Protein AF-A0A0E3GQH2-F1 (afdb_monomer_lite)

pLDDT: mean 70.23, std 20.13, range [29.5, 94.62]

Structure (mmCIF, N/CA/C/O backbone):
data_AF-A0A0E3GQH2-F1
#
_entry.id   AF-A0A0E3GQH2-F1
#
loop_
_atom_site.group_PDB
_atom_site.id
_atom_site.type_symbol
_atom_site.label_atom_id
_atom_site.label_alt_id
_atom_site.label_comp_id
_atom_site.label_asym_id
_atom_site.label_entity_id
_atom_site.label_seq_id
_atom_site.pdbx_PDB_ins_code
_atom_site.Cartn_x
_atom_site.Cartn_y
_atom_site.Cartn_z
_atom_site.occupancy
_atom_site.B_iso_or_equiv
_atom_site.auth_seq_id
_atom_site.auth_comp_id
_atom_site.auth_asym_id
_atom_site.auth_atom_id
_atom_site.pdbx_PDB_model_num
ATOM 1 N N . MET A 1 1 ? -4.627 15.612 10.978 1.00 51.28 1 MET A N 1
ATOM 2 C CA . MET A 1 1 ? -5.018 15.057 12.290 1.00 51.28 1 MET A CA 1
ATOM 3 C C . MET A 1 1 ? -4.778 13.563 12.212 1.00 51.28 1 MET A C 1
ATOM 5 O O . MET A 1 1 ? -5.453 12.903 11.433 1.00 51.28 1 MET A O 1
ATOM 9 N N . ASP A 1 2 ? -3.727 13.109 12.887 1.00 74.19 2 ASP A N 1
ATOM 10 C CA . ASP A 1 2 ? -3.113 11.789 12.723 1.00 74.19 2 ASP A CA 1
ATOM 11 C C . ASP A 1 2 ? -4.070 10.639 13.075 1.00 74.19 2 ASP A C 1
ATOM 13 O O . ASP A 1 2 ? -4.885 10.771 13.992 1.00 74.19 2 ASP A O 1
ATOM 17 N N . VAL A 1 3 ? -3.994 9.523 12.348 1.00 74.62 3 VAL A N 1
ATOM 18 C CA . VAL A 1 3 ? -4.817 8.325 12.610 1.00 74.62 3 VAL A CA 1
ATOM 19 C C . VAL A 1 3 ? -4.543 7.798 14.019 1.00 74.62 3 VAL A C 1
ATOM 21 O O . VAL A 1 3 ? -5.463 7.383 14.722 1.00 74.62 3 VAL A O 1
ATOM 24 N N . GLU A 1 4 ? -3.300 7.937 14.469 1.00 74.00 4 GLU A N 1
ATOM 25 C CA . GLU A 1 4 ? -2.842 7.588 15.810 1.00 74.00 4 GLU A CA 1
ATOM 26 C C . GLU A 1 4 ? -3.546 8.415 16.901 1.00 74.00 4 GLU A C 1
ATOM 28 O O . GLU A 1 4 ? -4.009 7.873 17.904 1.00 74.00 4 GLU A O 1
ATOM 33 N N . ASN A 1 5 ? -3.778 9.710 16.655 1.00 80.25 5 ASN A N 1
ATOM 34 C CA . ASN A 1 5 ? -4.531 10.569 17.574 1.00 80.25 5 ASN A CA 1
ATOM 35 C C . ASN A 1 5 ? -6.013 10.173 17.664 1.00 80.25 5 ASN A C 1
ATOM 37 O O . ASN A 1 5 ? -6.612 10.291 18.731 1.00 80.25 5 ASN A O 1
ATOM 41 N N . LYS A 1 6 ? -6.614 9.684 16.570 1.00 79.56 6 LYS A N 1
ATOM 42 C CA . LYS A 1 6 ? -7.999 9.176 16.581 1.00 79.56 6 LYS A CA 1
ATOM 43 C C . LYS A 1 6 ? -8.117 7.837 17.309 1.00 79.56 6 LYS A C 1
ATOM 45 O O . LYS A 1 6 ? -9.099 7.626 18.013 1.00 79.56 6 LYS A O 1
ATOM 50 N N . ILE A 1 7 ? -7.133 6.950 17.155 1.00 80.62 7 ILE A N 1
ATOM 51 C CA . ILE A 1 7 ? -7.074 5.676 17.885 1.00 80.62 7 ILE A CA 1
ATOM 52 C C . ILE A 1 7 ? -6.938 5.941 19.388 1.00 80.62 7 ILE A C 1
ATOM 54 O O . ILE A 1 7 ? -7.721 5.395 20.163 1.00 80.62 7 ILE A O 1
ATOM 58 N N . ASN A 1 8 ? -6.029 6.834 19.788 1.00 85.25 8 ASN A N 1
ATOM 59 C CA . ASN A 1 8 ? -5.848 7.210 21.192 1.00 85.25 8 ASN A CA 1
ATOM 60 C C . ASN A 1 8 ? -7.107 7.860 21.787 1.00 85.25 8 ASN A C 1
ATOM 62 O O . ASN A 1 8 ? -7.511 7.516 22.895 1.00 85.25 8 ASN A O 1
ATOM 66 N N . ASP A 1 9 ? -7.779 8.752 21.052 1.00 89.12 9 ASP A N 1
ATOM 67 C CA . ASP A 1 9 ? -9.035 9.365 21.508 1.00 89.12 9 ASP A CA 1
ATOM 68 C C . ASP A 1 9 ? -10.153 8.323 21.706 1.00 89.12 9 ASP A C 1
ATOM 70 O O . ASP A 1 9 ? -10.870 8.348 22.708 1.00 89.12 9 ASP A O 1
ATOM 74 N N . LEU A 1 10 ? -10.277 7.356 20.790 1.00 82.25 10 LEU A N 1
ATOM 75 C CA . LEU A 1 10 ? -11.242 6.259 20.915 1.00 82.25 10 LEU A CA 1
ATOM 76 C C . LEU A 1 10 ? -10.921 5.329 22.091 1.00 82.25 10 LEU A C 1
ATOM 78 O O . LEU A 1 10 ? -11.836 4.918 22.804 1.00 82.25 10 LEU A O 1
ATOM 82 N N . GLN A 1 11 ? -9.646 5.020 22.325 1.00 87.12 11 GLN A N 1
ATOM 83 C CA . GLN A 1 11 ? -9.214 4.218 23.473 1.00 87.12 11 GLN A CA 1
ATOM 84 C C . GLN A 1 11 ? -9.524 4.920 24.797 1.00 87.12 11 GLN A C 1
ATOM 86 O O . GLN A 1 11 ? -10.104 4.303 25.691 1.00 87.12 11 GLN A O 1
ATOM 91 N N . ASN A 1 12 ? -9.236 6.218 24.889 1.00 89.00 12 ASN A N 1
ATOM 92 C CA . ASN A 1 12 ? -9.546 7.021 26.070 1.00 89.00 12 ASN A CA 1
ATOM 93 C C . ASN A 1 12 ? -11.056 7.077 26.340 1.00 89.00 12 ASN A C 1
ATOM 95 O O . ASN A 1 12 ? -11.488 6.940 27.482 1.00 89.00 12 ASN A O 1
ATOM 99 N N . LYS A 1 13 ? -11.881 7.210 25.293 1.00 87.69 13 LYS A N 1
ATOM 100 C CA . LYS A 1 13 ? -13.348 7.163 25.418 1.00 87.69 13 LYS A CA 1
ATOM 101 C C . LYS A 1 13 ? -13.851 5.809 25.910 1.00 87.69 13 LYS A C 1
ATOM 103 O O . LYS A 1 13 ? -14.728 5.771 26.767 1.00 87.69 13 LYS A O 1
ATOM 108 N N . ILE A 1 14 ? -13.302 4.708 25.394 1.00 87.06 14 ILE A N 1
ATOM 109 C CA . ILE A 1 14 ? -13.650 3.355 25.853 1.00 87.06 14 ILE A CA 1
ATOM 110 C C . ILE A 1 14 ? -13.312 3.188 27.337 1.00 87.06 14 ILE A C 1
ATOM 112 O O . ILE A 1 14 ? -14.113 2.617 28.076 1.00 87.06 14 ILE A O 1
ATOM 116 N N . GLU A 1 15 ? -12.150 3.672 27.775 1.00 88.94 15 GLU A N 1
ATOM 117 C CA . GLU A 1 15 ? -11.728 3.521 29.167 1.00 88.94 15 GLU A CA 1
ATOM 118 C C . GLU A 1 15 ? -12.582 4.366 30.120 1.00 88.94 15 GLU A C 1
ATOM 120 O O . GLU A 1 15 ? -13.079 3.831 31.108 1.00 88.94 15 GLU A O 1
ATOM 125 N N . ASN A 1 16 ? -12.897 5.614 29.754 1.00 88.75 16 ASN A N 1
ATOM 126 C CA . ASN A 1 16 ? -13.844 6.442 30.509 1.00 88.75 16 ASN A CA 1
ATOM 127 C C . ASN A 1 16 ? -15.218 5.770 30.657 1.00 88.75 16 ASN A C 1
ATOM 129 O O . ASN A 1 16 ? -15.776 5.730 31.750 1.00 88.75 16 ASN A O 1
ATOM 133 N N . ILE A 1 17 ? -15.772 5.204 29.577 1.00 81.62 17 ILE A N 1
ATOM 134 C CA . ILE A 1 17 ? -17.087 4.544 29.638 1.00 81.62 17 ILE A CA 1
ATOM 135 C C . ILE A 1 17 ? -17.040 3.304 30.543 1.00 81.62 17 ILE A C 1
ATOM 137 O O . ILE A 1 17 ? -17.980 3.060 31.301 1.00 81.62 17 ILE A O 1
ATOM 141 N N . LYS A 1 18 ? -15.948 2.529 30.518 1.00 81.81 18 LYS A N 1
ATOM 142 C CA . LYS A 1 18 ? -15.775 1.396 31.442 1.00 81.81 18 LYS A CA 1
ATOM 143 C C . LYS A 1 18 ? -15.707 1.845 32.899 1.00 81.81 18 LYS A C 1
ATOM 145 O O . LYS A 1 18 ? -16.261 1.156 33.756 1.00 81.81 18 LYS A O 1
ATOM 150 N N . GLU A 1 19 ? -15.024 2.950 33.187 1.00 83.75 19 GLU A N 1
ATOM 151 C CA . GLU A 1 19 ? -14.982 3.519 34.536 1.00 83.75 19 GLU A CA 1
ATOM 152 C C . GLU A 1 19 ? -16.378 3.963 34.985 1.00 83.75 19 GLU A C 1
ATOM 154 O O . GLU A 1 19 ? -16.819 3.557 36.060 1.00 83.75 19 GLU A O 1
ATOM 159 N N . GLU A 1 20 ? -17.137 4.658 34.130 1.00 81.75 20 GLU A N 1
ATOM 160 C CA . GLU A 1 20 ? -18.525 5.037 34.426 1.00 81.75 20 GLU A CA 1
ATOM 161 C C . GLU A 1 20 ? -19.424 3.815 34.687 1.00 81.75 20 GLU A C 1
ATOM 163 O O . GLU A 1 20 ? -20.211 3.809 35.638 1.00 81.75 20 GLU A O 1
ATOM 168 N N . MET A 1 21 ? -19.291 2.745 33.895 1.00 76.19 21 MET A N 1
ATOM 169 C CA . MET A 1 21 ? -20.006 1.484 34.130 1.00 76.19 21 MET A CA 1
ATOM 170 C C . MET A 1 21 ? -19.623 0.844 35.469 1.00 76.19 21 MET A C 1
ATOM 172 O O . MET A 1 21 ? -20.481 0.318 36.187 1.00 76.19 21 MET A O 1
ATOM 176 N N . ARG A 1 22 ? -18.334 0.875 35.820 1.00 77.25 22 ARG A N 1
ATOM 177 C CA . ARG A 1 22 ? -17.825 0.322 37.078 1.00 77.25 22 ARG A CA 1
ATOM 178 C C . ARG A 1 22 ? -18.353 1.108 38.279 1.00 77.25 22 ARG A C 1
ATOM 180 O O . ARG A 1 22 ? -18.787 0.485 39.248 1.00 77.25 22 ARG A O 1
ATOM 187 N N . ASP A 1 23 ? -18.398 2.432 38.193 1.00 76.69 23 ASP A N 1
ATOM 188 C CA . ASP A 1 23 ? -18.945 3.308 39.232 1.00 76.69 23 ASP A CA 1
ATOM 189 C C . ASP A 1 23 ? -20.454 3.131 39.410 1.00 76.69 23 ASP A C 1
ATOM 191 O O . ASP A 1 23 ? -20.949 3.084 40.541 1.00 76.69 23 ASP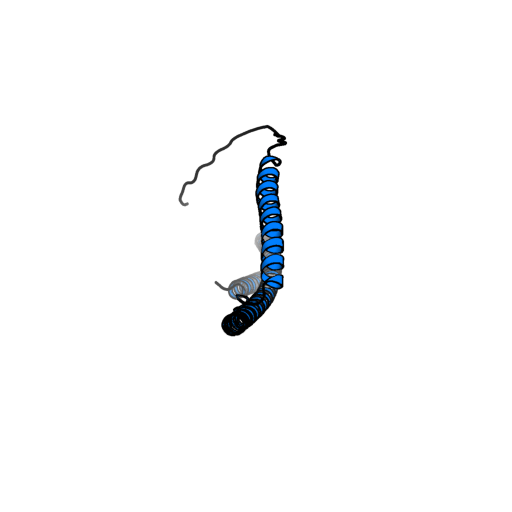 A O 1
ATOM 195 N N . ILE A 1 24 ? -21.199 2.955 38.314 1.00 70.19 24 ILE A N 1
ATOM 196 C CA . ILE A 1 24 ? -22.625 2.608 38.369 1.00 70.19 24 ILE A CA 1
ATOM 197 C C . ILE A 1 24 ? -22.814 1.261 39.082 1.00 70.19 24 ILE A C 1
ATOM 199 O O . ILE A 1 24 ? -23.636 1.160 39.993 1.00 70.19 24 ILE A O 1
ATOM 203 N N . LYS A 1 25 ? -22.010 0.245 38.743 1.00 67.62 25 LYS A N 1
ATOM 204 C CA . LYS A 1 25 ? -22.064 -1.090 39.365 1.00 67.62 25 LYS A CA 1
ATOM 205 C C . LYS A 1 25 ? -21.659 -1.092 40.846 1.00 67.62 25 LYS A C 1
ATOM 207 O O . LYS A 1 25 ? -22.167 -1.901 41.616 1.00 67.62 25 LYS A O 1
ATOM 212 N N . ILE A 1 26 ? -20.760 -0.207 41.272 1.00 65.44 26 ILE A N 1
ATOM 213 C CA . ILE A 1 26 ? -20.379 -0.063 42.688 1.00 65.44 26 ILE A CA 1
ATOM 214 C C . ILE A 1 26 ? -21.472 0.671 43.477 1.00 65.44 26 ILE A C 1
ATOM 216 O O . ILE A 1 26 ? -21.806 0.250 44.585 1.00 65.44 26 ILE A O 1
ATOM 220 N N . ASN A 1 27 ? -22.069 1.725 42.910 1.00 60.34 27 ASN A N 1
ATOM 221 C CA . ASN A 1 27 ? -23.199 2.426 43.528 1.00 60.34 27 ASN A CA 1
ATOM 222 C C . ASN A 1 27 ? -24.461 1.547 43.609 1.00 60.34 27 ASN A C 1
ATOM 224 O O . ASN A 1 27 ? -25.221 1.668 44.563 1.00 60.34 27 ASN A O 1
ATOM 228 N N . TYR A 1 28 ? -24.629 0.591 42.690 1.00 55.75 28 TYR A N 1
ATOM 229 C CA . TYR A 1 28 ? -25.667 -0.449 42.717 1.00 55.75 28 TYR A CA 1
ATOM 230 C C . TYR A 1 28 ? -25.656 -1.304 44.004 1.00 55.75 28 TYR A C 1
ATOM 232 O O . TYR A 1 28 ? -26.702 -1.757 44.458 1.00 55.75 28 TYR A O 1
ATOM 240 N N . LEU A 1 29 ? -24.492 -1.509 44.637 1.00 56.31 29 LEU A N 1
ATOM 241 C CA . LEU A 1 29 ? -24.378 -2.265 45.897 1.00 56.31 29 LEU A CA 1
ATOM 242 C C . LEU A 1 29 ? -24.752 -1.437 47.142 1.00 56.31 29 LEU A C 1
ATOM 244 O O . LEU A 1 29 ? -24.812 -1.985 48.243 1.00 56.31 29 LEU A O 1
ATOM 248 N N . LYS A 1 30 ? -24.980 -0.124 47.003 1.00 58.84 30 LYS A N 1
ATOM 249 C CA . LYS A 1 30 ? -25.245 0.798 48.115 1.00 58.84 30 LYS A CA 1
ATOM 250 C C . LYS A 1 30 ? -26.522 1.620 47.856 1.00 58.84 30 LYS A C 1
ATOM 252 O O . LYS A 1 30 ? -26.439 2.708 47.306 1.00 58.84 30 LYS A O 1
ATOM 257 N N . LYS A 1 31 ? -27.649 1.149 48.412 1.00 51.44 31 LYS A N 1
ATOM 258 C CA . LYS A 1 31 ? -28.943 1.842 48.656 1.00 51.44 31 LYS A CA 1
ATOM 259 C C . LYS A 1 31 ? -30.015 1.811 47.543 1.00 51.44 31 LYS A C 1
ATOM 261 O O . LYS A 1 31 ? -29.985 2.588 46.597 1.00 51.44 31 LYS A O 1
ATOM 266 N N . ASP A 1 32 ? -31.022 0.976 47.804 1.00 59.97 32 ASP A N 1
ATOM 267 C CA . ASP A 1 32 ? -32.467 1.137 47.565 1.00 59.97 32 ASP A CA 1
ATOM 268 C C . ASP A 1 32 ? -32.979 1.403 46.125 1.00 59.97 32 ASP A C 1
ATOM 270 O O . ASP A 1 32 ? -33.260 2.526 45.707 1.00 59.97 32 ASP A O 1
ATOM 274 N N . ASP A 1 33 ? -33.154 0.279 45.422 1.00 60.88 33 ASP A N 1
ATOM 275 C CA . ASP A 1 33 ? -34.011 -0.169 44.294 1.00 60.88 33 ASP A CA 1
ATOM 276 C C . ASP A 1 33 ? -34.842 0.780 43.386 1.00 60.88 33 ASP A C 1
ATOM 278 O O . ASP A 1 33 ? -35.245 0.377 42.297 1.00 60.88 33 ASP A O 1
ATOM 282 N N . THR A 1 34 ? -35.106 2.048 43.713 1.00 61.34 34 THR A N 1
ATOM 283 C CA . THR A 1 34 ? -36.056 2.869 42.910 1.00 61.34 34 THR A CA 1
ATOM 284 C C . THR A 1 34 ? -35.460 3.380 41.588 1.00 61.34 34 THR A C 1
ATOM 286 O O . THR A 1 34 ? -36.182 3.711 40.651 1.00 61.34 34 THR A O 1
ATOM 289 N N . ASN A 1 35 ? -34.129 3.422 41.480 1.00 64.88 35 ASN A N 1
ATOM 290 C CA . ASN A 1 35 ? -33.414 3.818 40.260 1.00 64.88 35 ASN A CA 1
ATOM 291 C C . ASN A 1 35 ? -32.925 2.621 39.421 1.00 64.88 35 ASN A C 1
ATOM 293 O O . ASN A 1 35 ? -32.241 2.825 38.416 1.00 64.88 35 ASN A O 1
ATOM 297 N N . TYR A 1 36 ? -33.270 1.388 39.807 1.00 64.00 36 TYR A N 1
ATOM 298 C CA . TYR A 1 36 ? -32.760 0.146 39.218 1.00 64.00 36 TYR A CA 1
ATOM 299 C C . TYR A 1 36 ? -32.908 0.090 37.688 1.00 64.00 36 TYR A C 1
ATOM 301 O O . TYR A 1 36 ? -31.923 -0.071 36.966 1.00 64.00 36 TYR A O 1
ATOM 309 N N . GLN A 1 37 ? -34.116 0.351 37.182 1.00 67.75 37 GLN A N 1
ATOM 310 C CA . GLN A 1 37 ? -34.406 0.334 35.742 1.00 67.75 37 GLN A CA 1
ATOM 311 C C . GLN A 1 37 ? -33.656 1.428 34.969 1.00 67.75 37 GLN A C 1
ATOM 313 O O . GLN A 1 37 ? -33.229 1.228 33.835 1.00 67.75 37 GLN A O 1
ATOM 318 N N . LYS A 1 38 ? -33.434 2.591 35.593 1.00 72.25 38 LYS A N 1
ATOM 319 C CA . LYS A 1 38 ? -32.705 3.703 34.969 1.00 72.25 38 LYS A CA 1
ATOM 320 C C . LYS A 1 38 ? -31.214 3.390 34.817 1.00 72.25 38 LYS A C 1
ATOM 322 O O . LYS A 1 38 ? -30.614 3.794 33.823 1.00 72.25 38 LYS A O 1
ATOM 327 N N . TYR A 1 39 ? -30.618 2.690 35.782 1.00 71.44 39 TYR A N 1
ATOM 328 C CA . TYR A 1 39 ? -29.207 2.307 35.723 1.00 71.44 39 TYR A CA 1
ATOM 329 C C . TYR A 1 39 ? -28.950 1.117 34.799 1.00 71.44 39 TYR A C 1
ATOM 331 O O . TYR A 1 39 ? -27.963 1.169 34.074 1.00 71.44 39 TYR A O 1
ATOM 339 N N . ILE A 1 40 ? -29.839 0.116 34.754 1.00 78.62 40 ILE A N 1
ATOM 340 C CA . ILE A 1 40 ? -29.752 -0.976 33.766 1.00 78.62 40 ILE A CA 1
ATOM 341 C C . ILE A 1 40 ? -29.785 -0.421 32.347 1.00 78.62 40 ILE A C 1
ATOM 343 O O . ILE A 1 40 ? -28.839 -0.629 31.600 1.00 78.62 40 ILE A O 1
ATOM 347 N N . ASN A 1 41 ? -30.778 0.411 32.021 1.00 76.62 41 ASN A N 1
ATOM 348 C CA . ASN A 1 41 ? -30.880 0.982 30.677 1.00 76.62 41 ASN A CA 1
ATOM 349 C C . ASN A 1 41 ? -29.640 1.812 30.301 1.00 76.62 41 ASN A C 1
ATOM 351 O O . ASN A 1 41 ? -29.249 1.865 29.134 1.00 76.62 41 ASN A O 1
ATOM 355 N N . LYS A 1 42 ? -29.011 2.471 31.287 1.00 79.50 42 LYS A N 1
ATOM 356 C CA . LYS A 1 42 ? -27.776 3.234 31.075 1.00 79.50 42 LYS A CA 1
ATOM 357 C C . LYS A 1 42 ? -26.567 2.320 30.852 1.00 79.50 42 LYS A C 1
ATOM 359 O O . LYS A 1 42 ? -25.755 2.631 29.988 1.00 79.50 42 LYS A O 1
ATOM 364 N N . VAL A 1 43 ? -26.454 1.225 31.602 1.00 79.88 43 VAL A N 1
ATOM 365 C CA . VAL A 1 43 ? -25.404 0.209 31.422 1.00 79.88 43 VAL A CA 1
ATOM 366 C C . VAL A 1 43 ? -25.550 -0.465 30.061 1.00 79.88 43 VAL A C 1
ATOM 368 O O . VAL A 1 43 ? -24.574 -0.484 29.320 1.00 79.88 43 VAL A O 1
ATOM 371 N N . ASP A 1 44 ? -26.752 -0.895 29.680 1.00 81.06 44 ASP A N 1
ATOM 372 C CA . ASP A 1 44 ? -27.007 -1.522 28.376 1.00 81.06 44 ASP A CA 1
ATOM 373 C C . ASP A 1 44 ? -26.635 -0.569 27.226 1.00 81.06 44 ASP A C 1
ATOM 375 O O . ASP A 1 44 ? -25.891 -0.927 26.316 1.00 81.06 44 ASP A O 1
ATOM 379 N N . SER A 1 45 ? -27.036 0.707 27.328 1.00 82.69 45 SER A N 1
ATOM 380 C CA . SER A 1 45 ? -26.657 1.734 26.343 1.00 82.69 45 SER A CA 1
ATOM 381 C C . SER A 1 45 ? -25.138 1.955 26.265 1.00 82.69 45 SER A C 1
ATOM 383 O O . SER A 1 45 ? -24.600 2.261 25.199 1.00 82.69 45 SER A O 1
ATOM 385 N N . MET A 1 46 ? -24.427 1.835 27.391 1.00 83.31 46 MET A N 1
ATOM 386 C CA . MET A 1 46 ? -22.966 1.936 27.434 1.00 83.31 46 MET A CA 1
ATOM 387 C C . MET A 1 46 ? -22.289 0.701 26.836 1.00 83.31 46 MET A C 1
ATOM 389 O O . MET A 1 46 ? -21.292 0.852 26.130 1.00 83.31 46 MET A O 1
ATOM 393 N N . GLU A 1 47 ? -22.821 -0.501 27.060 1.00 84.75 47 GLU A N 1
ATOM 394 C CA . GLU A 1 47 ? -22.319 -1.736 26.446 1.00 84.75 47 GLU A CA 1
ATOM 395 C C . GLU A 1 47 ? -22.472 -1.715 24.923 1.00 84.75 47 GLU A C 1
ATOM 397 O O . GLU A 1 47 ? -21.524 -2.054 24.201 1.00 84.75 47 GLU A O 1
ATOM 402 N N . ASP A 1 48 ? -23.609 -1.223 24.430 1.00 86.69 48 ASP A N 1
ATOM 403 C CA . ASP A 1 48 ? -23.846 -1.008 23.002 1.00 86.69 48 ASP A CA 1
ATOM 404 C C . ASP A 1 48 ? -22.857 0.012 22.419 1.00 86.69 48 ASP A C 1
ATOM 406 O O . ASP A 1 48 ? -22.233 -0.227 21.377 1.00 86.69 48 ASP A O 1
ATOM 410 N N . ALA A 1 49 ? -22.639 1.131 23.119 1.00 85.56 49 ALA A N 1
ATOM 411 C CA . ALA A 1 49 ? -21.681 2.151 22.702 1.00 85.56 49 ALA A CA 1
ATOM 412 C C . ALA A 1 49 ? -20.241 1.611 22.662 1.00 85.56 49 ALA A C 1
ATOM 414 O O . ALA A 1 49 ? -19.525 1.836 21.684 1.00 85.56 49 ALA A O 1
ATOM 415 N N . VAL A 1 50 ? -19.814 0.855 23.678 1.00 88.44 50 VAL A N 1
ATOM 416 C CA . VAL A 1 50 ? -18.484 0.223 23.717 1.00 88.44 50 VAL A CA 1
ATOM 417 C C . VAL A 1 50 ? -18.325 -0.788 22.585 1.00 88.44 50 VAL A C 1
ATOM 419 O O . VAL A 1 50 ? -17.268 -0.832 21.952 1.00 88.44 50 VAL A O 1
ATOM 422 N N . SER A 1 51 ? -19.356 -1.581 22.299 1.00 90.06 51 SER A N 1
ATOM 423 C CA . SER A 1 51 ? -19.335 -2.562 21.210 1.00 90.06 51 SER A CA 1
ATOM 424 C C . SER A 1 51 ? -19.201 -1.879 19.847 1.00 90.06 51 SER A C 1
ATOM 426 O O . SER A 1 51 ? -18.354 -2.269 19.040 1.00 90.06 51 SER A O 1
ATOM 428 N N . SER A 1 52 ? -19.948 -0.795 19.625 1.00 89.38 52 SER A N 1
ATOM 429 C CA . SER A 1 52 ? -19.842 0.031 18.417 1.00 89.38 52 SER A CA 1
ATOM 430 C C . SER A 1 52 ? -18.458 0.678 18.275 1.00 89.38 52 SER A C 1
ATOM 432 O O . SER A 1 52 ? -17.838 0.620 17.209 1.00 89.38 52 SER A O 1
ATOM 434 N N . LEU A 1 53 ? -17.905 1.230 19.361 1.00 90.25 53 LEU A N 1
ATOM 435 C CA . LEU A 1 53 ? -16.562 1.819 19.357 1.00 90.25 53 LEU A CA 1
ATOM 436 C C . LEU A 1 53 ? -15.478 0.774 19.069 1.00 90.25 53 LEU A C 1
ATOM 438 O O . LEU A 1 53 ? -14.566 1.058 18.295 1.00 90.25 53 LEU A O 1
ATOM 442 N N . LYS A 1 54 ? -15.590 -0.440 19.622 1.00 88.50 54 LYS A N 1
ATOM 443 C CA . LYS A 1 54 ? -14.674 -1.550 19.314 1.00 88.50 54 LYS A CA 1
ATOM 444 C C . LYS A 1 54 ? -14.725 -1.944 17.839 1.00 88.50 54 LYS A C 1
ATOM 446 O O . LYS A 1 54 ? -13.670 -2.089 17.228 1.00 88.50 54 LYS A O 1
ATOM 451 N N . ALA A 1 55 ? -15.919 -2.062 17.257 1.00 91.94 55 ALA A N 1
ATOM 452 C CA . ALA A 1 55 ? -16.073 -2.385 15.839 1.00 91.94 55 ALA A CA 1
ATOM 453 C C . ALA A 1 55 ? -15.463 -1.296 14.935 1.00 91.94 55 ALA A C 1
ATOM 455 O O . ALA A 1 55 ? -14.751 -1.594 13.975 1.00 91.94 55 ALA A O 1
ATOM 456 N N . ASN A 1 56 ? -15.676 -0.023 15.278 1.00 90.06 56 ASN A N 1
ATOM 457 C CA . ASN A 1 56 ? -15.072 1.099 14.561 1.00 90.06 56 ASN A CA 1
ATOM 458 C C . ASN A 1 56 ? -13.543 1.113 14.689 1.00 90.06 56 ASN A C 1
ATOM 460 O O . ASN A 1 56 ? -12.854 1.358 13.700 1.00 9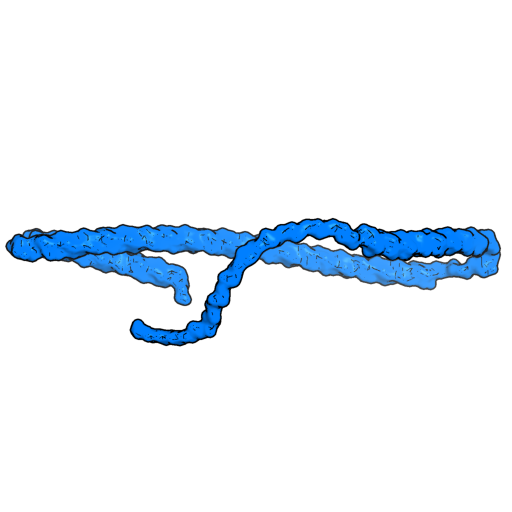0.06 56 ASN A O 1
ATOM 464 N N . LEU A 1 57 ? -13.006 0.811 15.875 1.00 87.75 57 LEU A N 1
ATOM 465 C CA . LEU A 1 57 ? -11.564 0.705 16.103 1.00 87.75 57 LEU A CA 1
ATOM 466 C C . LEU A 1 57 ? -10.942 -0.409 15.249 1.00 87.75 57 LEU A C 1
ATOM 468 O O . LEU A 1 57 ? -9.896 -0.203 14.636 1.00 87.75 57 LEU A O 1
ATOM 472 N N . GLU A 1 58 ? -11.599 -1.567 15.164 1.00 89.19 58 GLU A N 1
ATOM 473 C CA . GLU A 1 58 ? -11.146 -2.685 14.334 1.00 89.19 58 GLU A CA 1
ATOM 474 C C . GLU A 1 58 ? -11.145 -2.317 12.842 1.00 89.19 58 GLU A C 1
ATOM 476 O O . GLU A 1 58 ? -10.182 -2.603 12.129 1.00 89.19 58 GLU A O 1
ATOM 481 N N . ASN A 1 59 ? -12.182 -1.620 12.369 1.00 91.44 59 ASN A N 1
ATOM 482 C CA . ASN A 1 59 ? -12.240 -1.132 10.991 1.00 91.44 59 ASN A CA 1
ATOM 483 C C . ASN A 1 59 ? -11.137 -0.114 10.686 1.00 91.44 59 ASN A C 1
ATOM 485 O O . ASN A 1 59 ? -10.486 -0.217 9.647 1.00 91.44 59 ASN A O 1
ATOM 489 N N . ILE A 1 60 ? -10.886 0.834 11.594 1.00 88.25 60 ILE A N 1
ATOM 490 C CA . ILE A 1 60 ? -9.786 1.798 11.452 1.00 88.25 60 ILE A CA 1
ATOM 491 C C . ILE A 1 60 ? -8.442 1.064 11.428 1.00 88.25 60 ILE A C 1
ATOM 493 O O . ILE A 1 60 ? -7.608 1.356 10.579 1.00 88.25 60 ILE A O 1
ATOM 497 N N . SER A 1 61 ? -8.239 0.074 12.300 1.00 86.44 61 SER A N 1
ATOM 498 C CA . SER A 1 61 ? -7.015 -0.734 12.320 1.00 86.44 61 SER A CA 1
ATOM 499 C C . SER A 1 61 ? -6.788 -1.466 10.991 1.00 86.44 61 SER A C 1
ATOM 501 O O . SER A 1 61 ? -5.694 -1.384 10.432 1.00 86.44 61 SER A O 1
ATOM 503 N N . LYS A 1 62 ? -7.830 -2.091 10.425 1.00 90.06 62 LYS A N 1
ATOM 504 C CA . LYS A 1 62 ? -7.767 -2.730 9.098 1.00 90.06 62 LYS A CA 1
ATOM 505 C C . LYS A 1 62 ? -7.443 -1.729 7.986 1.00 90.06 62 LYS A C 1
ATOM 507 O O . LYS A 1 62 ? -6.631 -2.032 7.117 1.00 90.06 62 LYS A O 1
ATOM 512 N N . GLN A 1 63 ? -8.041 -0.539 8.017 1.00 89.31 63 GLN A N 1
ATOM 513 C CA . GLN A 1 63 ? -7.746 0.521 7.046 1.00 89.31 63 GLN A CA 1
ATOM 514 C C . GLN A 1 63 ? -6.300 1.023 7.160 1.00 89.31 63 GLN A C 1
ATOM 516 O O . GLN A 1 63 ? -5.651 1.252 6.142 1.00 89.31 63 GLN A O 1
ATOM 521 N N . THR A 1 64 ? -5.769 1.161 8.375 1.00 87.50 64 THR A N 1
ATOM 522 C CA . THR A 1 64 ? -4.366 1.541 8.607 1.00 87.50 64 THR A CA 1
ATOM 523 C C . THR A 1 64 ? -3.400 0.503 8.038 1.00 87.50 64 THR A C 1
ATOM 525 O O . THR A 1 64 ? -2.425 0.866 7.378 1.00 87.50 64 THR A O 1
ATOM 528 N N . GLU A 1 65 ? -3.691 -0.783 8.229 1.00 89.12 65 GLU A N 1
ATOM 529 C CA . GLU A 1 65 ? -2.905 -1.880 7.656 1.00 89.12 65 GLU A CA 1
ATOM 530 C C . GLU A 1 65 ? -2.929 -1.839 6.117 1.00 89.12 65 GLU A C 1
ATOM 532 O O . GLU A 1 65 ? -1.882 -1.853 5.470 1.00 89.12 65 GLU A O 1
ATOM 537 N N . GLN A 1 66 ? -4.112 -1.676 5.514 1.00 90.06 66 GLN A N 1
ATOM 538 C CA . GLN A 1 66 ? -4.252 -1.524 4.059 1.00 90.06 66 GLN A CA 1
ATOM 539 C C . GLN A 1 66 ? -3.478 -0.313 3.519 1.00 90.06 66 GLN A C 1
ATOM 541 O O . GLN A 1 66 ? -2.764 -0.429 2.523 1.00 90.06 66 GLN A O 1
ATOM 546 N N . ASN A 1 67 ? -3.563 0.840 4.187 1.00 89.69 67 ASN A N 1
ATOM 547 C CA . ASN A 1 67 ? -2.814 2.038 3.803 1.00 89.69 67 ASN A CA 1
ATOM 548 C C . ASN A 1 67 ? -1.298 1.817 3.886 1.00 89.69 67 ASN A C 1
ATOM 550 O O . ASN A 1 67 ? -0.555 2.287 3.023 1.00 89.69 67 ASN A O 1
ATOM 554 N N . THR A 1 68 ? -0.839 1.060 4.883 1.00 91.25 68 THR A N 1
ATOM 555 C CA . THR A 1 68 ? 0.575 0.698 5.038 1.00 91.25 68 THR A CA 1
ATOM 556 C C . THR A 1 68 ? 1.049 -0.171 3.872 1.00 91.25 68 THR A C 1
ATOM 558 O O . THR A 1 68 ? 2.094 0.108 3.280 1.00 91.25 68 THR A O 1
ATOM 561 N N . GLN A 1 69 ? 0.255 -1.165 3.468 1.00 91.44 69 GLN A N 1
ATOM 562 C CA . GLN A 1 69 ? 0.551 -2.015 2.308 1.00 91.44 69 GLN A CA 1
ATOM 563 C C . GLN A 1 69 ? 0.571 -1.219 0.993 1.00 91.44 69 GLN A C 1
ATOM 565 O O . GLN A 1 69 ? 1.480 -1.393 0.177 1.00 91.44 69 GLN A O 1
ATOM 570 N N . ILE A 1 70 ? -0.375 -0.291 0.801 1.00 92.12 70 ILE A N 1
ATOM 571 C CA . ILE A 1 70 ? -0.393 0.614 -0.361 1.00 92.12 70 ILE A CA 1
ATOM 572 C C . ILE A 1 70 ? 0.883 1.462 -0.399 1.00 92.12 70 ILE A C 1
ATOM 574 O O . ILE A 1 70 ? 1.517 1.571 -1.449 1.00 92.12 70 ILE A O 1
ATOM 578 N N . MET A 1 71 ? 1.300 2.020 0.739 1.00 92.62 71 MET A N 1
ATOM 579 C CA . MET A 1 71 ? 2.515 2.832 0.829 1.00 92.62 71 MET A CA 1
ATOM 580 C C . MET A 1 71 ? 3.780 2.021 0.507 1.00 92.62 71 MET A C 1
ATOM 582 O O . MET A 1 71 ? 4.650 2.499 -0.221 1.00 92.62 71 MET A O 1
ATOM 586 N N . GLN A 1 72 ? 3.868 0.772 0.973 1.00 90.19 72 GLN A N 1
ATOM 587 C CA . GLN A 1 72 ? 4.963 -0.135 0.611 1.00 90.19 72 GLN A CA 1
ATOM 588 C C . GLN A 1 72 ? 4.986 -0.436 -0.897 1.00 90.19 72 GLN A C 1
ATOM 590 O O . GLN A 1 72 ? 6.045 -0.356 -1.524 1.00 90.19 72 GLN A O 1
ATOM 595 N N . SER A 1 73 ? 3.827 -0.724 -1.500 1.00 90.94 73 SER A N 1
ATOM 596 C CA . SER A 1 73 ? 3.709 -0.971 -2.944 1.00 90.94 73 SER A CA 1
ATOM 597 C C . SER A 1 73 ? 4.077 0.259 -3.779 1.00 90.94 73 SER A C 1
ATOM 599 O O . SER A 1 73 ? 4.731 0.138 -4.820 1.00 90.94 73 SER A O 1
ATOM 601 N N . LEU A 1 74 ? 3.690 1.453 -3.323 1.00 93.12 74 LEU A N 1
ATOM 602 C CA . LEU A 1 74 ? 4.050 2.713 -3.966 1.00 93.12 74 LEU A CA 1
ATOM 603 C C . LEU A 1 74 ? 5.565 2.937 -3.924 1.00 93.12 74 LEU A C 1
ATOM 605 O O . LEU A 1 74 ? 6.165 3.229 -4.955 1.00 93.12 74 LEU A O 1
ATOM 609 N N . ASN A 1 75 ? 6.196 2.725 -2.766 1.00 93.12 75 ASN A N 1
ATOM 610 C CA . ASN A 1 75 ? 7.647 2.842 -2.621 1.00 93.12 75 ASN A CA 1
ATOM 611 C C . ASN A 1 75 ? 8.395 1.861 -3.532 1.00 93.12 75 ASN A C 1
ATOM 613 O O . ASN A 1 75 ? 9.327 2.262 -4.224 1.00 93.12 75 ASN A O 1
ATOM 617 N N . LEU A 1 76 ? 7.954 0.601 -3.604 1.00 94.62 76 LEU A N 1
ATOM 618 C CA . LEU A 1 76 ? 8.534 -0.385 -4.520 1.00 94.62 76 LEU A CA 1
ATOM 619 C C . LEU A 1 76 ? 8.407 0.053 -5.988 1.00 94.62 76 LEU A C 1
ATOM 621 O O . LEU A 1 76 ? 9.350 -0.095 -6.766 1.00 94.62 76 LEU A O 1
ATOM 625 N N . THR A 1 77 ? 7.245 0.587 -6.366 1.00 93.50 77 THR A N 1
ATOM 626 C CA . THR A 1 77 ? 6.983 1.073 -7.729 1.00 93.50 77 THR A CA 1
ATOM 627 C C . THR A 1 77 ? 7.860 2.275 -8.068 1.00 93.50 77 THR A C 1
ATOM 629 O O . THR A 1 77 ? 8.459 2.298 -9.141 1.00 93.50 77 THR A O 1
ATOM 632 N N . ASN A 1 78 ? 8.008 3.224 -7.142 1.00 90.56 78 ASN A N 1
ATOM 633 C CA . ASN A 1 78 ? 8.897 4.372 -7.307 1.00 90.56 78 ASN A CA 1
ATOM 634 C C . ASN A 1 78 ? 10.352 3.936 -7.492 1.00 90.56 78 ASN A C 1
ATOM 636 O O . ASN A 1 78 ? 11.001 4.406 -8.420 1.00 90.56 78 ASN A O 1
ATOM 640 N N . THR A 1 79 ? 10.851 2.993 -6.686 1.00 93.75 79 THR A N 1
ATOM 641 C CA . THR A 1 79 ? 12.210 2.457 -6.858 1.00 93.75 79 THR A CA 1
ATOM 642 C C . THR A 1 79 ? 12.399 1.844 -8.244 1.00 93.75 79 THR A C 1
ATOM 644 O O . THR A 1 79 ? 13.362 2.177 -8.927 1.00 93.75 79 THR A O 1
ATOM 647 N N . LYS A 1 80 ? 11.457 1.006 -8.702 1.00 93.81 80 LYS A N 1
ATOM 648 C CA . LYS A 1 80 ? 11.517 0.410 -10.048 1.00 93.81 80 LYS A CA 1
ATOM 649 C C . LYS A 1 80 ? 11.516 1.468 -11.152 1.00 93.81 80 LYS A C 1
ATOM 651 O O . LYS A 1 80 ? 12.256 1.330 -12.120 1.00 93.81 80 LYS A O 1
ATOM 656 N N . LEU A 1 81 ? 10.693 2.508 -11.014 1.00 93.75 81 LEU A N 1
ATOM 657 C CA . LEU A 1 81 ? 10.624 3.595 -11.987 1.00 93.75 81 LEU A CA 1
ATOM 658 C C . LEU A 1 81 ? 11.938 4.382 -12.044 1.00 93.75 81 LEU A C 1
ATOM 660 O O . LEU A 1 81 ? 12.422 4.667 -13.136 1.00 93.75 81 LEU A O 1
ATOM 664 N N . THR A 1 82 ? 12.532 4.685 -10.889 1.00 91.62 82 THR A N 1
ATOM 665 C CA . THR A 1 82 ? 13.841 5.343 -10.806 1.00 91.62 82 THR A CA 1
ATOM 666 C C . THR A 1 82 ? 14.924 4.501 -11.474 1.00 91.62 82 THR A C 1
ATOM 668 O O . THR A 1 82 ? 15.659 5.024 -12.306 1.00 91.62 82 THR A O 1
ATOM 671 N N . THR A 1 83 ? 14.980 3.194 -11.198 1.00 92.88 83 THR A N 1
ATOM 672 C CA . THR A 1 83 ? 15.944 2.290 -11.845 1.00 92.88 83 THR A CA 1
ATOM 673 C C . THR A 1 83 ? 15.765 2.257 -13.361 1.00 92.88 83 THR A C 1
ATOM 675 O O . THR A 1 83 ? 16.740 2.408 -14.091 1.00 92.88 83 THR A O 1
ATOM 678 N N . LEU A 1 84 ? 14.527 2.138 -13.855 1.00 92.62 84 LEU A N 1
ATOM 679 C CA . LEU A 1 84 ? 14.262 2.188 -15.295 1.00 92.62 84 LEU A CA 1
ATOM 680 C C . LEU A 1 84 ? 14.722 3.517 -15.903 1.00 92.62 84 LEU A C 1
ATOM 682 O O . LEU A 1 84 ? 15.315 3.528 -16.977 1.00 92.62 84 LEU A O 1
ATOM 686 N N . LEU A 1 85 ? 14.483 4.642 -15.226 1.00 91.88 85 LEU A N 1
ATOM 687 C CA . LEU A 1 85 ? 14.903 5.956 -15.712 1.00 91.88 85 LEU A CA 1
ATOM 688 C C . LEU A 1 85 ? 16.434 6.080 -15.795 1.00 91.88 85 LEU A C 1
ATOM 690 O O . LEU A 1 85 ? 16.955 6.635 -16.765 1.00 91.88 85 LEU A O 1
ATOM 694 N N . GLU A 1 86 ? 17.154 5.548 -14.808 1.00 91.44 86 GLU A N 1
ATOM 695 C CA . GLU A 1 86 ? 18.619 5.485 -14.810 1.00 91.44 86 GLU A CA 1
ATOM 696 C C . GLU A 1 86 ? 19.146 4.618 -15.961 1.00 91.44 86 GLU A C 1
ATOM 698 O O . GLU A 1 86 ? 20.058 5.039 -16.679 1.00 91.44 86 GLU A O 1
ATOM 703 N N . GLU A 1 87 ? 18.539 3.449 -16.188 1.00 91.06 87 GLU A N 1
ATOM 704 C CA . GLU A 1 87 ? 18.871 2.566 -17.310 1.00 91.06 87 GLU A CA 1
ATOM 705 C C . GLU A 1 87 ? 18.645 3.260 -18.660 1.00 91.06 87 GLU A C 1
ATOM 707 O O . GLU A 1 87 ? 19.559 3.305 -19.484 1.00 91.06 87 GLU A O 1
ATOM 712 N N . TYR A 1 88 ? 17.482 3.890 -18.866 1.00 89.69 88 TYR A N 1
ATOM 713 C CA . TYR A 1 88 ? 17.191 4.653 -20.086 1.00 89.69 88 TYR A CA 1
ATOM 714 C C . TYR A 1 88 ? 18.197 5.787 -20.319 1.00 89.69 88 TYR A C 1
ATOM 716 O O . TYR A 1 88 ? 18.677 5.971 -21.440 1.00 89.69 88 TYR A O 1
ATOM 724 N N . SER A 1 89 ? 18.543 6.538 -19.269 1.00 90.44 89 SER A N 1
ATOM 725 C CA . SER A 1 89 ? 19.531 7.621 -19.341 1.00 90.44 89 SER A CA 1
ATOM 726 C C . SER A 1 89 ? 20.914 7.100 -19.744 1.00 90.44 89 SER A C 1
ATOM 728 O O . SER A 1 89 ? 21.594 7.688 -20.593 1.00 90.44 89 SER A O 1
ATOM 730 N N . LYS A 1 90 ? 21.322 5.950 -19.196 1.00 90.44 90 LYS A N 1
ATOM 731 C CA . LYS A 1 90 ? 22.572 5.285 -19.570 1.00 90.44 90 LYS A CA 1
ATOM 732 C C . LYS A 1 90 ? 22.565 4.875 -21.044 1.00 90.44 90 LYS A C 1
ATOM 734 O O . LYS A 1 90 ? 23.474 5.268 -21.774 1.00 90.44 90 LYS A O 1
ATOM 739 N N . THR A 1 91 ? 21.523 4.180 -21.499 1.00 90.75 91 THR A N 1
ATOM 740 C CA . THR A 1 91 ? 21.388 3.762 -22.904 1.00 90.75 91 THR A CA 1
ATOM 741 C C . THR A 1 91 ? 21.403 4.960 -23.856 1.00 90.75 91 THR A C 1
ATOM 743 O O . THR A 1 91 ? 22.039 4.917 -24.906 1.00 90.75 91 THR A O 1
ATOM 746 N N . GLN A 1 92 ? 20.764 6.075 -23.490 1.00 90.12 92 GLN A N 1
ATOM 747 C CA . GLN A 1 92 ? 20.783 7.293 -24.302 1.00 90.12 92 GLN A CA 1
ATOM 748 C C . GLN A 1 92 ? 22.200 7.872 -24.457 1.00 90.12 92 GLN A C 1
ATOM 750 O O . GLN A 1 92 ? 22.563 8.345 -25.538 1.00 90.12 92 GLN A O 1
ATOM 755 N N . ASN A 1 93 ? 23.008 7.839 -23.395 1.00 90.56 93 ASN A N 1
ATOM 756 C CA . ASN A 1 93 ? 24.395 8.306 -23.437 1.00 90.56 93 ASN A CA 1
ATOM 757 C C . ASN A 1 93 ? 25.296 7.387 -24.274 1.00 90.56 93 ASN A C 1
ATOM 759 O O . ASN A 1 93 ? 26.142 7.888 -25.019 1.00 90.56 93 ASN A O 1
ATOM 763 N N . GLU A 1 94 ? 25.090 6.071 -24.191 1.00 91.69 94 GLU A N 1
ATOM 764 C CA . GLU A 1 94 ? 25.768 5.083 -25.041 1.00 91.69 94 GLU A CA 1
ATOM 765 C C . GLU A 1 94 ? 25.449 5.340 -26.521 1.00 91.69 94 GLU A C 1
ATOM 767 O O . GLU A 1 94 ? 26.356 5.627 -27.297 1.00 91.69 94 GLU A O 1
ATOM 772 N N . ILE A 1 95 ? 24.164 5.434 -26.888 1.00 89.88 95 ILE A N 1
ATOM 773 C CA . ILE A 1 95 ? 23.733 5.741 -28.265 1.00 89.88 95 ILE A CA 1
ATOM 774 C C . ILE A 1 95 ? 24.342 7.056 -28.772 1.00 89.88 95 ILE A C 1
ATOM 776 O O . ILE A 1 95 ? 24.783 7.155 -29.918 1.00 89.88 95 ILE A O 1
ATOM 780 N N . LYS A 1 96 ? 24.378 8.100 -27.936 1.00 90.50 96 LYS A N 1
ATOM 781 C CA . LYS A 1 96 ? 24.972 9.391 -28.314 1.00 90.5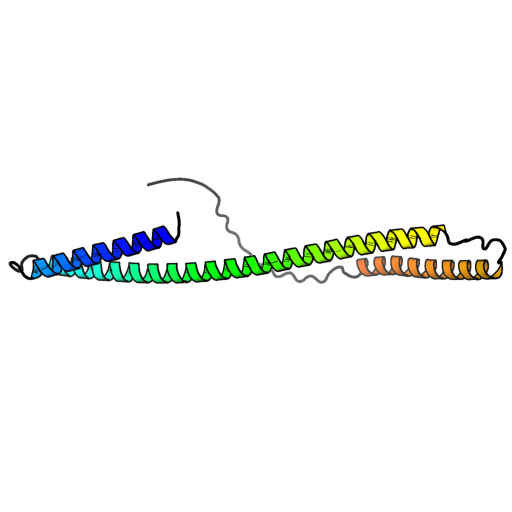0 96 LYS A CA 1
ATOM 782 C C . LYS A 1 96 ? 26.471 9.269 -28.607 1.00 90.50 96 LYS A C 1
ATOM 784 O O . LYS A 1 96 ? 26.982 9.989 -29.470 1.00 90.50 96 LYS A O 1
ATOM 789 N N . THR A 1 97 ? 27.161 8.388 -27.890 1.00 90.06 97 THR A N 1
ATOM 790 C CA . THR A 1 97 ? 28.584 8.099 -28.087 1.00 90.06 97 THR A CA 1
ATOM 791 C C . THR A 1 97 ? 28.788 7.325 -29.385 1.00 90.06 97 THR A C 1
ATOM 793 O O . THR A 1 97 ? 29.538 7.797 -30.238 1.00 90.06 97 THR A O 1
ATOM 796 N N . ASP A 1 98 ? 28.017 6.261 -29.610 1.00 89.06 98 ASP A N 1
ATOM 797 C CA . ASP A 1 98 ? 28.052 5.468 -30.845 1.00 89.06 98 ASP A CA 1
ATOM 798 C C . ASP A 1 98 ? 27.784 6.331 -32.086 1.00 89.06 98 ASP A C 1
ATOM 800 O O . ASP A 1 98 ? 28.499 6.250 -33.084 1.00 89.06 98 ASP A O 1
ATOM 804 N N . ILE A 1 99 ? 26.801 7.239 -32.026 1.00 88.19 99 ILE A N 1
ATOM 805 C CA . ILE A 1 99 ? 26.517 8.191 -33.115 1.00 88.19 99 ILE A CA 1
ATOM 806 C C . ILE A 1 99 ? 27.722 9.099 -33.387 1.00 88.19 99 ILE A C 1
ATOM 808 O O . ILE A 1 99 ? 28.017 9.414 -34.544 1.00 88.19 99 ILE A O 1
ATOM 812 N N . LYS A 1 100 ? 28.421 9.555 -32.341 1.00 88.56 100 LYS A N 1
ATOM 813 C CA . LYS A 1 100 ? 29.607 10.407 -32.485 1.00 88.56 100 LYS A CA 1
ATOM 814 C C . LYS A 1 100 ? 30.759 9.638 -33.134 1.00 88.56 100 LYS A C 1
ATOM 816 O O . LYS A 1 100 ? 31.419 10.197 -34.011 1.00 88.56 100 LYS A O 1
ATOM 821 N N . GLU A 1 101 ? 30.971 8.388 -32.737 1.00 87.19 101 GLU A N 1
ATOM 822 C CA . GLU A 1 101 ? 31.981 7.503 -33.322 1.00 87.19 101 GLU A CA 1
ATOM 823 C C . GLU A 1 101 ? 31.665 7.183 -34.784 1.00 87.19 101 GLU A C 1
ATOM 825 O O . GLU A 1 101 ? 32.501 7.442 -35.649 1.00 87.19 101 GLU A O 1
ATOM 830 N N . LEU A 1 102 ? 30.432 6.761 -35.088 1.00 87.19 102 LEU A N 1
ATOM 831 C CA . LEU A 1 102 ? 29.960 6.513 -36.454 1.00 87.19 102 LEU A CA 1
ATOM 832 C C . LEU A 1 102 ? 30.139 7.740 -37.346 1.00 87.19 102 LEU A C 1
ATOM 834 O O . LEU A 1 102 ? 30.629 7.624 -38.466 1.00 87.19 102 LEU A O 1
ATOM 838 N N . LYS A 1 103 ? 29.792 8.934 -36.853 1.00 84.12 103 LYS A N 1
ATOM 839 C CA . LYS A 1 103 ? 30.014 10.187 -37.588 1.00 84.12 103 LYS A CA 1
ATOM 840 C C . LYS A 1 103 ? 31.503 10.434 -37.848 1.00 84.12 103 LYS A C 1
ATOM 842 O O . LYS A 1 103 ? 31.860 10.905 -38.925 1.00 84.12 103 LYS A O 1
ATOM 847 N N . GLY A 1 104 ? 32.363 10.114 -36.883 1.00 82.56 104 GLY A N 1
ATOM 848 C CA . GLY A 1 104 ? 33.816 10.151 -37.040 1.00 82.56 104 GLY A CA 1
ATOM 849 C C . GLY A 1 104 ? 34.298 9.211 -38.145 1.00 82.56 104 GLY A C 1
ATOM 850 O O . GLY A 1 104 ? 34.984 9.662 -39.058 1.00 82.56 104 GLY A O 1
ATOM 851 N N . THR A 1 105 ? 33.881 7.943 -38.110 1.00 82.50 105 THR A N 1
ATOM 852 C CA . THR A 1 105 ? 34.209 6.941 -39.135 1.00 82.50 105 THR A CA 1
ATOM 853 C C . THR A 1 105 ? 33.700 7.353 -40.513 1.00 82.50 105 THR A C 1
ATOM 855 O O . THR A 1 105 ? 34.438 7.278 -41.487 1.00 82.50 105 THR A O 1
ATOM 858 N N . VAL A 1 106 ? 32.465 7.852 -40.618 1.00 78.56 106 VAL A N 1
ATOM 859 C CA . VAL A 1 106 ? 31.908 8.342 -41.889 1.00 78.56 106 VAL A CA 1
ATOM 860 C C . VAL A 1 106 ? 32.752 9.477 -42.470 1.00 78.56 106 VAL A C 1
ATOM 862 O O . VAL A 1 106 ? 32.997 9.490 -43.672 1.00 78.56 106 VAL A O 1
ATOM 865 N N . ASN A 1 107 ? 33.247 10.396 -41.638 1.00 78.00 107 ASN A N 1
ATOM 866 C CA . ASN A 1 107 ? 34.088 11.502 -42.100 1.00 78.00 107 ASN A CA 1
ATOM 867 C C . ASN A 1 107 ? 35.492 11.061 -42.546 1.00 78.00 107 ASN A C 1
ATOM 869 O O . ASN A 1 107 ? 36.126 11.771 -43.324 1.00 78.00 107 ASN A O 1
ATOM 873 N N . THR A 1 108 ? 36.001 9.932 -42.044 1.00 75.94 108 THR A N 1
ATOM 874 C CA . THR A 1 108 ? 37.314 9.391 -42.429 1.00 75.94 108 THR A CA 1
ATOM 875 C C . THR A 1 108 ? 37.241 8.406 -43.593 1.00 75.94 108 THR A C 1
ATOM 877 O O . THR A 1 108 ? 38.275 8.091 -44.186 1.00 75.94 108 THR A O 1
ATOM 880 N N . LEU A 1 109 ? 36.043 7.941 -43.965 1.00 75.50 109 LEU A N 1
ATOM 881 C CA . LEU A 1 109 ? 35.848 7.139 -45.167 1.00 75.50 109 LEU A CA 1
ATOM 882 C C . LEU A 1 109 ? 36.161 7.981 -46.409 1.00 75.50 109 LEU A C 1
ATOM 884 O O . LEU A 1 109 ? 35.445 8.917 -46.763 1.00 75.50 109 LEU A O 1
ATOM 888 N N . ASN A 1 110 ? 37.235 7.610 -47.104 1.00 59.72 110 ASN A N 1
ATOM 889 C CA . ASN A 1 110 ? 37.566 8.164 -48.407 1.00 59.72 110 ASN A CA 1
ATOM 890 C C . ASN A 1 110 ? 36.575 7.625 -49.453 1.00 59.72 110 ASN A C 1
ATOM 892 O O . ASN A 1 110 ? 36.716 6.506 -49.946 1.00 59.72 110 ASN A O 1
ATOM 896 N N . LEU A 1 111 ? 35.550 8.420 -49.763 1.00 64.44 111 LEU A N 1
ATOM 897 C CA . LEU A 1 111 ? 34.489 8.091 -50.720 1.00 64.44 111 LEU A CA 1
ATOM 898 C C . LEU A 1 111 ? 34.872 8.386 -52.177 1.00 64.44 111 LEU A C 1
ATOM 900 O O . LEU A 1 111 ? 33.998 8.360 -53.046 1.00 64.44 111 LEU A O 1
ATOM 904 N N . ASP A 1 112 ? 36.147 8.661 -52.469 1.00 55.03 112 ASP A N 1
ATOM 905 C CA . ASP A 1 112 ? 36.619 8.969 -53.819 1.00 55.03 112 ASP A CA 1
ATOM 906 C C . ASP A 1 112 ? 36.613 7.714 -54.720 1.00 55.03 112 ASP A C 1
ATOM 908 O O . ASP A 1 112 ? 37.627 7.104 -55.053 1.00 55.03 112 ASP A O 1
ATOM 912 N N . THR A 1 113 ? 35.406 7.308 -55.114 1.00 54.94 113 THR A N 1
ATOM 913 C CA . THR A 1 113 ? 35.109 6.259 -56.102 1.00 54.94 113 THR A CA 1
ATOM 914 C C . THR A 1 113 ? 35.119 6.813 -57.526 1.00 54.94 113 THR A C 1
ATOM 916 O O . THR A 1 113 ? 34.781 6.099 -58.470 1.00 54.94 113 THR A O 1
ATOM 919 N N . SER A 1 114 ? 35.543 8.068 -57.720 1.00 53.53 114 SER A N 1
ATOM 920 C CA . SER A 1 114 ? 35.601 8.727 -59.032 1.00 53.53 114 SER A CA 1
ATOM 921 C C . SER A 1 114 ? 36.456 7.966 -60.053 1.00 53.53 114 SER A C 1
ATOM 923 O O . SER A 1 114 ? 36.214 8.081 -61.254 1.00 53.53 114 SER A O 1
ATOM 925 N N . LYS A 1 115 ? 37.398 7.136 -59.581 1.00 55.72 115 LYS A N 1
ATOM 926 C CA . LYS A 1 115 ? 38.276 6.295 -60.408 1.00 55.72 115 LYS A CA 1
ATOM 927 C C . LYS A 1 115 ? 37.884 4.811 -60.466 1.00 55.72 115 LYS A C 1
ATOM 929 O O . LYS A 1 115 ? 38.541 4.066 -61.183 1.00 55.72 115 LYS A O 1
ATOM 934 N N . ASN A 1 116 ? 36.846 4.371 -59.743 1.00 59.97 116 ASN A N 1
ATOM 935 C CA . ASN A 1 116 ? 36.397 2.972 -59.727 1.00 59.97 116 ASN A CA 1
ATOM 936 C C . ASN A 1 116 ? 35.017 2.836 -60.395 1.00 59.97 116 ASN A C 1
ATOM 938 O O . ASN A 1 116 ? 33.964 2.865 -59.751 1.00 59.97 116 ASN A O 1
ATOM 942 N N . THR A 1 117 ? 35.045 2.739 -61.724 1.00 58.09 117 THR A N 1
ATOM 943 C CA . THR A 1 117 ? 33.880 2.720 -62.622 1.00 58.09 117 THR A CA 1
ATOM 944 C C . THR A 1 117 ? 32.884 1.598 -62.316 1.00 58.09 117 THR A C 1
ATOM 946 O O . THR A 1 117 ? 31.675 1.817 -62.425 1.00 58.09 117 THR A O 1
ATOM 949 N N . ASP A 1 118 ? 33.362 0.439 -61.861 1.00 56.31 118 ASP A N 1
ATOM 950 C CA . ASP A 1 118 ? 32.526 -0.744 -61.617 1.00 56.31 118 ASP A CA 1
ATOM 951 C C . ASP A 1 118 ? 31.634 -0.556 -60.384 1.00 56.31 118 ASP A C 1
ATOM 953 O O . ASP A 1 118 ? 30.431 -0.835 -60.410 1.00 56.31 118 ASP A O 1
ATOM 957 N N . MET A 1 119 ? 32.198 0.036 -59.330 1.00 59.28 119 MET A N 1
ATOM 958 C CA . MET A 1 119 ? 31.506 0.292 -58.066 1.00 59.28 119 MET A CA 1
ATOM 959 C C . MET A 1 119 ? 30.444 1.394 -58.204 1.00 59.28 119 MET A C 1
ATOM 961 O O . MET A 1 119 ? 29.399 1.343 -57.553 1.00 59.28 119 MET A O 1
ATOM 965 N N . ARG A 1 120 ? 30.657 2.353 -59.119 1.00 56.88 120 ARG A N 1
ATOM 966 C CA . ARG A 1 120 ? 29.694 3.421 -59.428 1.00 56.88 120 ARG A CA 1
ATOM 967 C C . ARG A 1 120 ? 28.444 2.897 -60.138 1.00 56.88 120 ARG A C 1
ATOM 969 O O . ARG A 1 120 ? 27.353 3.388 -59.857 1.00 56.88 120 ARG A O 1
ATOM 976 N N . SER A 1 121 ? 28.586 1.913 -61.031 1.00 60.50 121 SER A N 1
ATOM 977 C CA . SER A 1 121 ? 27.435 1.296 -61.711 1.00 60.50 121 SER A CA 1
ATOM 978 C C . SER A 1 121 ? 26.610 0.435 -60.747 1.00 60.50 121 SER A C 1
ATOM 980 O O . SER A 1 121 ? 25.387 0.555 -60.703 1.00 60.50 121 SER A O 1
ATOM 982 N N . PHE A 1 122 ? 27.288 -0.323 -59.877 1.00 62.31 122 PHE A N 1
ATOM 983 C CA . PHE A 1 122 ? 26.658 -1.161 -58.861 1.00 62.31 122 PHE A CA 1
ATOM 984 C C . PHE A 1 122 ? 25.907 -0.333 -57.806 1.00 62.31 122 PHE A C 1
ATOM 986 O O . PHE A 1 122 ? 24.764 -0.643 -57.468 1.00 62.31 122 PHE A O 1
ATOM 993 N N . ALA A 1 123 ? 26.499 0.772 -57.336 1.00 60.81 123 ALA A N 1
ATOM 994 C CA . ALA A 1 123 ? 25.848 1.690 -56.402 1.00 60.81 123 ALA A CA 1
ATOM 995 C C . ALA A 1 123 ? 24.606 2.365 -57.013 1.00 60.81 123 ALA A C 1
ATOM 997 O O . ALA A 1 123 ? 23.581 2.480 -56.343 1.00 60.81 123 ALA A O 1
ATOM 998 N N . TRP A 1 124 ? 24.653 2.761 -58.292 1.00 60.56 124 TRP A N 1
ATOM 999 C CA . TRP A 1 124 ? 23.495 3.338 -58.987 1.00 60.56 124 TRP A CA 1
ATOM 1000 C C . TRP A 1 124 ? 22.348 2.335 -59.164 1.00 60.56 124 TRP A C 1
ATOM 1002 O O . TRP A 1 124 ? 21.182 2.707 -59.019 1.00 60.56 124 TRP A O 1
ATOM 1012 N N . ASP A 1 125 ? 22.658 1.066 -59.427 1.00 66.31 125 ASP A N 1
ATOM 1013 C CA . ASP A 1 125 ? 21.652 0.004 -59.518 1.00 66.31 125 ASP A CA 1
ATOM 1014 C C . ASP A 1 125 ? 21.039 -0.346 -58.156 1.00 66.31 125 ASP A C 1
ATOM 1016 O O . ASP A 1 125 ? 19.832 -0.592 -58.069 1.00 66.31 125 ASP A O 1
ATOM 1020 N N . ILE A 1 126 ? 21.823 -0.300 -57.074 1.00 65.31 126 ILE A N 1
ATOM 1021 C CA . ILE A 1 126 ? 21.303 -0.452 -55.708 1.00 65.31 126 ILE A CA 1
ATOM 1022 C C . ILE A 1 126 ? 20.400 0.728 -55.334 1.00 65.31 126 ILE A C 1
ATOM 1024 O O . ILE A 1 126 ? 19.295 0.510 -54.839 1.00 65.31 126 ILE A O 1
ATOM 1028 N N . ILE A 1 127 ? 20.810 1.967 -55.621 1.00 65.19 127 ILE A N 1
ATOM 1029 C CA . ILE A 1 127 ? 20.007 3.168 -55.339 1.00 65.19 127 ILE A CA 1
ATOM 1030 C C . ILE A 1 127 ? 18.673 3.131 -56.102 1.00 65.19 127 ILE A C 1
ATOM 1032 O O . ILE A 1 127 ? 17.630 3.416 -55.512 1.00 65.19 127 ILE A O 1
ATOM 1036 N N . LYS A 1 128 ? 18.661 2.704 -57.375 1.00 67.56 128 LYS A N 1
ATOM 1037 C CA . LYS A 1 128 ? 17.416 2.501 -58.142 1.00 67.56 128 LYS A CA 1
ATOM 1038 C C . LYS A 1 128 ? 16.495 1.470 -57.486 1.00 67.56 128 LYS A C 1
ATOM 1040 O O . LYS A 1 128 ? 15.296 1.715 -57.374 1.00 67.56 128 LYS A O 1
ATOM 1045 N N . LYS A 1 129 ? 17.036 0.337 -57.025 1.00 65.81 129 LYS A N 1
ATOM 1046 C CA . LYS A 1 129 ? 16.252 -0.704 -56.338 1.00 65.81 129 LYS A CA 1
ATOM 1047 C C . LYS A 1 129 ? 15.688 -0.210 -55.002 1.00 65.81 129 LYS A C 1
ATOM 1049 O O . LYS A 1 129 ? 14.520 -0.457 -54.719 1.00 65.81 129 LYS A O 1
ATOM 1054 N N . ILE A 1 130 ? 16.470 0.535 -54.219 1.00 61.97 130 ILE A N 1
ATOM 1055 C CA . ILE A 1 130 ? 16.022 1.123 -52.946 1.00 61.97 130 ILE A CA 1
ATOM 1056 C C . ILE A 1 130 ? 14.914 2.164 -53.176 1.00 61.97 130 ILE A C 1
ATOM 1058 O O . ILE A 1 130 ? 13.918 2.149 -52.458 1.00 61.97 130 ILE A O 1
ATOM 1062 N N . LEU A 1 131 ? 15.023 3.016 -54.203 1.00 60.72 131 LEU A N 1
ATOM 1063 C CA . LEU A 1 131 ? 13.974 3.985 -54.554 1.00 60.72 131 LEU A CA 1
ATOM 1064 C C . LEU A 1 131 ? 12.653 3.311 -54.955 1.00 60.72 131 LEU A C 1
ATOM 1066 O O . LEU A 1 131 ? 11.587 3.790 -54.572 1.00 60.72 131 LEU A O 1
ATOM 1070 N N . ILE A 1 132 ? 12.709 2.179 -55.666 1.00 61.00 132 ILE A N 1
ATOM 1071 C CA . ILE A 1 132 ? 11.518 1.380 -56.000 1.00 61.00 132 ILE A CA 1
ATOM 1072 C C . ILE A 1 132 ? 10.870 0.818 -54.727 1.00 61.00 132 ILE A C 1
ATOM 1074 O O . ILE A 1 132 ? 9.655 0.903 -54.568 1.00 61.00 132 ILE A O 1
ATOM 1078 N N . VAL A 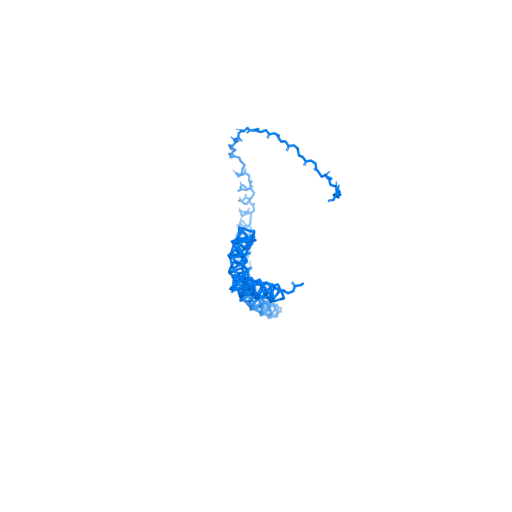1 133 ? 11.667 0.298 -53.788 1.00 57.78 133 VAL A N 1
ATOM 1079 C CA . VAL A 1 133 ? 11.158 -0.258 -52.522 1.00 57.78 133 VAL A CA 1
ATOM 1080 C C . VAL A 1 133 ? 10.543 0.829 -51.634 1.00 57.78 133 VAL A C 1
ATOM 1082 O O . VAL A 1 133 ? 9.444 0.635 -51.125 1.00 57.78 133 VAL A O 1
ATOM 1085 N N . ILE A 1 134 ? 11.183 1.995 -51.494 1.00 56.75 134 ILE A N 1
ATOM 1086 C CA . ILE A 1 134 ? 10.630 3.128 -50.729 1.00 56.75 134 ILE A CA 1
ATOM 1087 C C . ILE A 1 134 ? 9.329 3.639 -51.375 1.00 56.75 134 ILE A C 1
ATOM 1089 O O . ILE A 1 134 ? 8.363 3.910 -50.665 1.00 56.75 134 ILE A O 1
ATOM 1093 N N . GLY A 1 135 ? 9.254 3.690 -52.711 1.00 51.81 135 GLY A N 1
ATOM 1094 C CA . GLY A 1 135 ? 8.018 4.002 -53.437 1.00 51.81 135 GLY A CA 1
ATOM 1095 C C . GLY A 1 135 ? 6.887 3.004 -53.155 1.00 51.81 135 GLY A C 1
ATOM 1096 O O . GLY A 1 135 ? 5.757 3.417 -52.899 1.00 51.81 135 GLY A O 1
ATOM 1097 N N . CYS A 1 136 ? 7.186 1.702 -53.112 1.00 55.66 136 CYS A N 1
ATOM 1098 C CA . CYS A 1 136 ? 6.214 0.664 -52.754 1.00 55.66 136 CYS A CA 1
ATOM 1099 C C . CYS A 1 136 ? 5.763 0.740 -51.286 1.00 55.66 136 CYS A C 1
ATOM 1101 O O . CYS A 1 136 ? 4.596 0.481 -51.005 1.00 55.66 136 CYS A O 1
ATOM 1103 N N . VAL A 1 137 ? 6.644 1.122 -50.356 1.00 53.97 137 VAL A N 1
ATOM 1104 C CA . VAL A 1 137 ? 6.295 1.294 -48.934 1.00 53.97 137 VAL A CA 1
ATOM 1105 C C . VAL A 1 137 ? 5.392 2.515 -48.731 1.00 53.97 137 VAL A C 1
ATOM 1107 O O . VAL A 1 137 ? 4.399 2.419 -48.017 1.00 53.97 137 VAL A O 1
ATOM 1110 N N . ILE A 1 138 ? 5.662 3.637 -49.408 1.00 54.69 138 ILE A N 1
ATOM 1111 C CA . ILE A 1 138 ? 4.825 4.847 -49.317 1.00 54.69 138 ILE A CA 1
ATOM 1112 C C . ILE A 1 138 ? 3.446 4.618 -49.964 1.00 54.69 138 ILE A C 1
ATOM 1114 O O . ILE A 1 138 ? 2.428 5.017 -49.397 1.00 54.69 138 ILE A O 1
ATOM 1118 N N . VAL A 1 139 ? 3.382 3.928 -51.111 1.00 51.34 139 VAL A N 1
ATOM 1119 C CA . VAL A 1 139 ? 2.108 3.560 -51.759 1.00 51.34 139 VAL A CA 1
ATOM 1120 C C . VAL A 1 139 ? 1.346 2.504 -50.942 1.00 51.34 139 VAL A C 1
ATOM 1122 O O . VAL A 1 139 ? 0.133 2.619 -50.788 1.00 51.34 139 VAL A O 1
ATOM 1125 N N . GLY A 1 140 ? 2.037 1.525 -50.349 1.00 49.69 140 GLY A N 1
ATOM 1126 C CA . GLY A 1 140 ? 1.441 0.521 -49.460 1.00 49.69 140 GLY A CA 1
ATOM 1127 C C . GLY A 1 140 ? 0.845 1.123 -48.183 1.00 49.69 140 GLY A C 1
ATOM 1128 O O . GLY A 1 140 ? -0.297 0.820 -47.844 1.00 49.69 140 GLY A O 1
ATOM 1129 N N . MET A 1 141 ? 1.554 2.055 -47.536 1.00 44.34 141 MET A N 1
ATOM 1130 C CA . MET A 1 141 ? 1.056 2.774 -46.353 1.00 44.34 141 MET A CA 1
ATOM 1131 C C . MET A 1 141 ? -0.149 3.681 -46.671 1.00 44.34 141 MET A C 1
ATOM 1133 O O . MET A 1 141 ? -1.058 3.807 -45.848 1.00 44.34 141 MET A O 1
ATOM 1137 N N . ALA A 1 142 ? -0.208 4.277 -47.869 1.00 46.75 142 ALA A N 1
ATOM 1138 C CA . ALA A 1 142 ? -1.362 5.067 -48.310 1.00 46.75 142 ALA A CA 1
ATOM 1139 C C . ALA A 1 142 ? -2.606 4.199 -48.604 1.00 46.75 142 ALA A C 1
ATOM 1141 O O . ALA A 1 142 ? -3.734 4.623 -48.339 1.00 46.75 142 ALA A O 1
ATOM 1142 N N . ILE A 1 143 ? -2.418 2.973 -49.110 1.00 45.72 143 ILE A N 1
ATOM 1143 C CA . ILE A 1 143 ? -3.509 2.017 -49.372 1.00 45.72 143 ILE A CA 1
ATOM 1144 C C . ILE A 1 14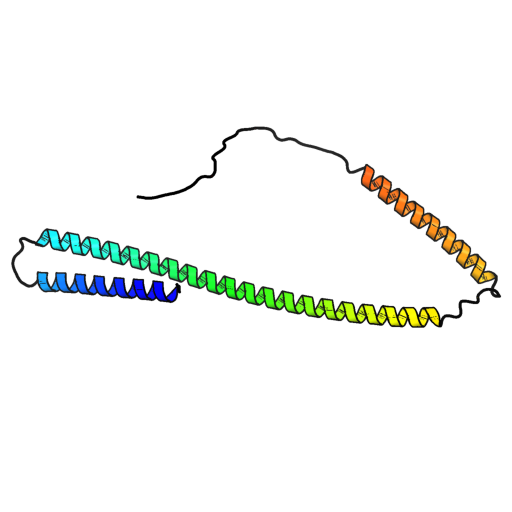3 ? -4.023 1.387 -48.062 1.00 45.72 143 ILE A C 1
ATOM 1146 O O . ILE A 1 143 ? -5.236 1.245 -47.890 1.00 45.72 143 ILE A O 1
ATOM 1150 N N . GLU A 1 144 ? -3.150 1.085 -47.093 1.00 43.38 144 GLU A N 1
ATOM 1151 C CA . GLU A 1 144 ? -3.559 0.554 -45.781 1.00 43.38 144 GLU A CA 1
ATOM 1152 C C . GLU A 1 144 ? -4.404 1.552 -44.970 1.00 43.38 144 GLU A C 1
ATOM 1154 O O . GLU A 1 144 ? -5.437 1.159 -44.419 1.00 43.38 144 GLU A O 1
ATOM 1159 N N . GLN A 1 145 ? -4.066 2.850 -44.972 1.00 41.84 145 GLN A N 1
ATOM 1160 C CA . GLN A 1 145 ? -4.890 3.887 -44.321 1.00 41.84 145 GLN A CA 1
ATOM 1161 C C . GLN A 1 145 ? -6.273 4.080 -44.974 1.00 41.84 145 GLN A C 1
ATOM 1163 O O . GLN A 1 145 ? -7.212 4.521 -44.309 1.00 41.84 145 GLN A O 1
ATOM 1168 N N . SER A 1 146 ? -6.432 3.723 -46.253 1.00 40.59 146 SER A N 1
ATOM 1169 C CA . SER A 1 146 ? -7.705 3.811 -46.981 1.00 40.59 146 SER A CA 1
ATOM 1170 C C . SER A 1 146 ? -8.654 2.636 -46.708 1.00 40.59 146 SER A C 1
ATOM 1172 O O . SER A 1 146 ? -9.859 2.785 -46.910 1.00 40.59 146 SER A O 1
ATOM 1174 N N . SER A 1 147 ? -8.148 1.469 -46.291 1.00 42.66 147 SER A N 1
ATOM 1175 C CA . SER A 1 147 ? -8.967 0.248 -46.156 1.00 42.66 147 SER A CA 1
ATOM 1176 C C . SER A 1 147 ? -9.643 0.085 -44.789 1.00 42.66 147 SER A C 1
ATOM 1178 O O . SER A 1 147 ? -10.604 -0.671 -44.665 1.00 42.66 147 SER A O 1
ATOM 1180 N N . ASN A 1 148 ? -9.212 0.840 -43.772 1.00 42.22 148 ASN A N 1
ATOM 1181 C CA . ASN A 1 148 ? -9.705 0.703 -42.399 1.00 42.22 148 ASN A CA 1
ATOM 1182 C C . ASN A 1 148 ? -10.800 1.726 -42.040 1.00 42.22 148 ASN A C 1
ATOM 1184 O O . ASN A 1 148 ? -10.830 2.290 -40.945 1.00 42.22 148 ASN A O 1
ATOM 1188 N N . LYS A 1 149 ? -11.734 1.965 -42.972 1.00 39.19 149 LYS A N 1
ATOM 1189 C CA . LYS A 1 149 ? -12.988 2.676 -42.689 1.00 39.19 149 LYS A CA 1
ATOM 1190 C C . LYS A 1 149 ? -14.171 1.704 -42.672 1.00 39.19 149 LYS A C 1
ATOM 1192 O O . LYS A 1 149 ? -14.594 1.182 -43.697 1.00 39.19 149 LYS A O 1
ATOM 1197 N N . SER A 1 150 ? -14.755 1.597 -41.476 1.00 34.12 150 SER A N 1
ATOM 1198 C CA . SER A 1 150 ? -16.141 1.222 -41.146 1.00 34.12 150 SER A CA 1
ATOM 1199 C C . SER A 1 150 ? -16.603 -0.238 -41.283 1.00 34.12 150 SER A C 1
ATOM 1201 O O . SER A 1 150 ? -17.005 -0.690 -42.349 1.00 34.12 150 SER A O 1
ATOM 1203 N N . LYS A 1 151 ? -16.797 -0.882 -40.121 1.00 34.56 151 LYS A N 1
ATOM 1204 C CA . LYS A 1 151 ? -18.080 -1.522 -39.787 1.00 34.56 151 LYS A CA 1
ATOM 1205 C C . LYS A 1 151 ? -18.536 -1.046 -38.407 1.00 34.56 151 LYS A C 1
ATOM 1207 O O . LYS A 1 151 ? -17.951 -1.385 -37.387 1.00 34.56 151 LYS A O 1
ATOM 1212 N N . THR A 1 152 ? -19.554 -0.198 -38.416 1.00 36.09 152 THR A N 1
ATOM 1213 C CA . THR A 1 152 ? -20.340 0.256 -37.269 1.00 36.09 152 THR A CA 1
ATOM 1214 C C . THR A 1 152 ? -21.274 -0.853 -36.785 1.00 36.09 152 THR A C 1
ATOM 1216 O O . THR A 1 152 ? -21.883 -1.549 -37.594 1.00 36.09 152 THR A O 1
ATOM 1219 N N . SER A 1 153 ? -21.509 -0.925 -35.477 1.00 31.41 153 SER A N 1
ATOM 1220 C CA . SER A 1 153 ? -22.811 -1.341 -34.950 1.00 31.41 153 SER A CA 1
ATOM 1221 C C . SER A 1 153 ? -23.180 -0.449 -33.771 1.00 31.41 153 SER A C 1
ATOM 1223 O O . SER A 1 153 ? -22.632 -0.564 -32.677 1.00 31.41 153 SER A O 1
ATOM 1225 N N . LEU A 1 154 ? -24.104 0.469 -34.057 1.00 29.50 154 LEU A N 1
ATOM 1226 C CA . LEU A 1 154 ? -24.937 1.170 -33.092 1.00 29.50 154 LEU A CA 1
ATOM 1227 C C . LEU A 1 154 ? -25.661 0.158 -32.203 1.00 29.50 154 LEU A C 1
ATOM 1229 O O . LEU A 1 154 ? -26.317 -0.743 -32.723 1.00 29.50 154 LEU A O 1
ATOM 1233 N N . ASN A 1 155 ? -25.648 0.389 -30.893 1.00 34.81 155 ASN A N 1
ATOM 1234 C CA . ASN A 1 155 ? -26.759 -0.020 -30.047 1.00 34.81 155 ASN A CA 1
ATOM 1235 C C . ASN A 1 155 ? -27.390 1.240 -29.441 1.00 34.81 155 ASN A C 1
ATOM 1237 O O . ASN A 1 155 ? -26.700 2.128 -28.945 1.00 34.81 155 ASN A O 1
ATOM 1241 N N . LYS A 1 156 ? -28.705 1.337 -29.598 1.00 35.47 156 LYS A N 1
ATOM 1242 C CA . LYS A 1 156 ? -29.599 2.453 -29.255 1.00 35.47 156 LYS A CA 1
ATOM 1243 C C . LYS A 1 156 ? -30.275 2.017 -27.932 1.00 35.47 156 LYS A C 1
ATOM 1245 O O . LYS A 1 156 ? -30.665 0.860 -27.851 1.00 35.47 156 LYS A O 1
ATOM 1250 N N . ILE A 1 157 ? -30.394 2.812 -26.863 1.00 32.09 157 ILE A N 1
ATOM 1251 C CA . ILE A 1 157 ? -31.512 3.743 -26.578 1.00 32.09 157 ILE A CA 1
ATOM 1252 C C . ILE A 1 157 ? -31.329 4.330 -25.144 1.00 32.09 157 ILE A C 1
ATOM 1254 O O . ILE A 1 157 ? -31.084 3.554 -24.229 1.00 32.09 157 ILE A O 1
ATOM 1258 N N . ASN A 1 158 ? -31.472 5.669 -25.027 1.00 30.89 158 ASN A N 1
ATOM 1259 C CA . ASN A 1 158 ? -32.134 6.582 -24.042 1.00 30.89 158 ASN A CA 1
ATOM 1260 C C . ASN A 1 158 ? -32.250 6.237 -22.521 1.00 30.89 158 ASN A C 1
ATOM 1262 O O . ASN A 1 158 ? -32.371 5.076 -22.172 1.00 30.89 158 ASN A O 1
ATOM 1266 N N . TYR A 1 159 ? -32.327 7.154 -21.532 1.00 29.97 159 TYR A N 1
ATOM 1267 C CA . TYR A 1 159 ? -32.855 8.536 -21.416 1.00 29.97 159 TYR A CA 1
ATOM 1268 C C . TYR A 1 159 ? -32.123 9.363 -20.318 1.00 29.97 159 TYR A C 1
ATOM 1270 O O . TYR A 1 159 ? -31.479 8.810 -19.434 1.00 29.97 159 TYR A O 1
ATOM 1278 N N . TYR A 1 160 ? -32.293 10.689 -20.402 1.00 32.53 160 TYR A N 1
ATOM 1279 C CA . TYR A 1 160 ? -31.947 11.797 -19.491 1.00 32.53 160 TYR A CA 1
ATOM 1280 C C . TYR A 1 160 ? -32.152 11.581 -17.977 1.00 32.53 160 TYR A C 1
ATOM 1282 O O . TYR A 1 160 ? -33.162 11.009 -17.590 1.00 32.53 160 TYR A O 1
ATOM 1290 N N . THR A 1 161 ? -31.309 12.239 -17.162 1.00 35.38 161 THR A N 1
ATOM 1291 C CA . THR A 1 161 ? -31.739 13.326 -16.242 1.00 35.38 161 THR A CA 1
ATOM 1292 C C . THR A 1 161 ? -30.540 14.152 -15.757 1.00 35.38 161 THR A C 1
ATOM 1294 O O . THR A 1 161 ? -29.580 13.606 -15.217 1.00 35.38 161 THR A O 1
ATOM 1297 N N . GLU A 1 162 ? -30.621 15.469 -15.962 1.00 37.41 162 GLU A N 1
ATOM 1298 C CA . GLU A 1 162 ? -29.857 16.507 -15.258 1.00 37.41 162 GLU A CA 1
ATOM 1299 C C . GLU A 1 162 ? -30.079 16.406 -13.749 1.00 37.41 162 GLU A C 1
ATOM 1301 O O . GLU A 1 162 ? -31.230 16.249 -13.354 1.00 37.41 162 GLU A O 1
ATOM 1306 N N . ILE A 1 163 ? -29.043 16.631 -12.929 1.00 35.66 163 ILE A N 1
ATOM 1307 C CA . ILE A 1 163 ? -29.182 17.457 -11.716 1.00 35.66 163 ILE A CA 1
ATOM 1308 C C . ILE A 1 163 ? -27.919 18.318 -11.551 1.00 35.66 163 ILE A C 1
ATOM 1310 O O . ILE A 1 163 ? -26.789 17.844 -11.666 1.00 35.66 163 ILE A O 1
ATOM 1314 N N . GLN A 1 164 ? -28.183 19.605 -11.346 1.00 33.34 164 GLN A N 1
ATOM 1315 C CA . GLN A 1 164 ? -27.295 20.759 -11.277 1.00 33.34 164 GLN A CA 1
ATOM 1316 C C . GLN A 1 164 ? -26.374 20.780 -10.044 1.00 33.34 164 GLN A C 1
ATOM 1318 O O . GLN A 1 164 ? -26.685 20.228 -8.991 1.00 33.34 164 GLN A O 1
ATOM 1323 N N . TYR A 1 165 ? -25.265 21.511 -10.184 1.00 36.75 165 TYR A N 1
ATOM 1324 C CA . TYR A 1 165 ? -24.524 22.115 -9.077 1.00 36.75 165 TYR A CA 1
ATOM 1325 C C . TYR A 1 165 ? -25.341 23.246 -8.444 1.00 36.75 165 TYR A C 1
ATOM 1327 O O . TYR A 1 165 ? -25.801 24.121 -9.166 1.00 36.75 165 TYR A O 1
ATOM 1335 N N . GLU A 1 166 ? -25.423 23.253 -7.118 1.00 34.44 166 GLU A N 1
ATOM 1336 C CA . GLU A 1 166 ? -25.274 24.392 -6.192 1.00 34.44 166 GLU A CA 1
ATOM 1337 C C . GLU A 1 166 ? -25.551 23.805 -4.797 1.00 34.44 166 GLU A C 1
ATOM 1339 O O . GLU A 1 166 ? -26.443 22.988 -4.614 1.00 34.44 166 GLU A O 1
ATOM 1344 N N . GLY A 1 167 ? -24.692 23.988 -3.806 1.00 34.72 167 GLY A N 1
ATOM 1345 C CA . GLY A 1 167 ? -24.453 25.289 -3.219 1.00 34.72 167 GLY A CA 1
ATOM 1346 C C . GLY A 1 167 ? -25.145 25.297 -1.858 1.00 34.72 167 GLY A C 1
ATOM 1347 O O . GLY A 1 167 ? -26.362 25.328 -1.774 1.00 34.72 167 GLY A O 1
ATOM 1348 N N . ASP A 1 168 ? -24.317 25.292 -0.819 1.00 35.38 168 ASP A N 1
ATOM 1349 C CA . ASP A 1 168 ? -24.560 25.982 0.440 1.00 35.38 168 ASP A CA 1
ATOM 1350 C C . ASP A 1 168 ? -25.687 25.538 1.402 1.00 35.38 168 ASP A C 1
ATOM 1352 O O . ASP A 1 168 ? -26.878 25.716 1.182 1.00 35.38 168 ASP A O 1
ATOM 1356 N N . ARG A 1 169 ? -25.195 25.236 2.614 1.00 35.38 169 ARG A N 1
ATOM 1357 C CA . ARG A 1 169 ? -25.571 25.876 3.888 1.00 35.38 169 ARG A CA 1
ATOM 1358 C C . ARG A 1 169 ? -26.646 25.239 4.780 1.00 35.38 169 ARG A C 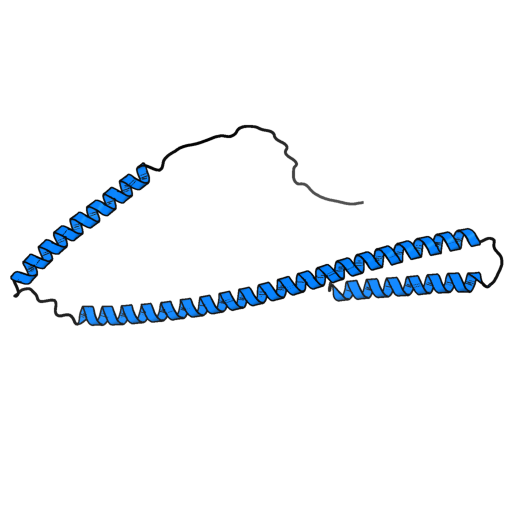1
ATOM 1360 O O . ARG A 1 169 ? -27.827 25.234 4.478 1.00 35.38 169 ARG A O 1
ATOM 1367 N N . TYR A 1 170 ? -26.125 24.904 5.968 1.00 37.47 170 TYR A N 1
ATOM 1368 C CA . TYR A 1 170 ? -26.615 25.181 7.328 1.00 37.47 170 TYR A CA 1
ATOM 1369 C C . TYR A 1 170 ? -28.001 24.677 7.732 1.00 37.47 170 TYR A C 1
ATOM 1371 O O . TYR A 1 170 ? -28.984 25.135 7.171 1.00 37.47 170 TYR A O 1
ATOM 1379 N N . VAL A 1 171 ? -28.058 23.909 8.832 1.00 41.22 171 VAL A N 1
ATOM 1380 C CA . VAL A 1 171 ? -28.663 24.314 10.126 1.00 41.22 171 VAL A CA 1
ATOM 1381 C C . VAL A 1 171 ? -27.934 23.582 11.252 1.00 41.22 171 VAL A C 1
ATOM 1383 O O . VAL A 1 171 ? -27.709 22.362 11.094 1.00 41.22 171 VAL A O 1
#

InterPro domains:
  IPR010989 SNARE [SSF47661] (37-120)

Radius of gyration: 40.46 Å; chains: 1; bounding box: 74×29×111 Å

Sequence (171 aa):
MDVENKINDLQNKIENIKEEMRDIKINYLKKDDTNYQKYINKVDSMEDAVSSLKANLENISKQTEQNTQIMQSLNLTNTKLTTLLEEYSKTQNEIKTDIKELKGTVNTLNLDTSKNTDMRSFAWDIIKKILIVIGCVIVGMAIEQSSNKSKTSLNKINYYTEIQYEGDRYV

Foldseek 3Di:
DDLVVVLVVLVVVLVVLVVVLVVLVVVVVPDDDPCVVVSVVVNVVSVVVSVVSVVVSVVSVVVVVVVVVVVVVVVVVVVVVVVVVVVVVVVVVVVVVVVVVVVVVVVPPPPPCVPVVVVVVVVVVVVVVVVVVVVVVVVVVVVVVVPPDDDDDDDDDDDDDDDDDDDDDDD

Secondary structure (DSSP, 8-state):
--HHHHHHHHHHHHHHHHHHHHHHHHHTTSS-STTHHHHHHHHHHHHHHHHHHHHHHHHHHHHHHHHHHHHHHHHHHHHHHHHHHHHHHHHHHHHHHHHHHHHHHHHHS----TT-HHHHHHHHHHHHHHHHHHHHHHHHHHHHHHH------------------------

Organism: Clostridium scatologenes (NCBI:txid1548)